Protein AF-A0A967R1A1-F1 (afdb_monomer_lite)

Sequence (73 aa):
MGIPQPAGRFRALFEPRGVVVAGAASHPGKFGFVAYHNLRAAGYGGALYGTNLAGEEVLGEPTYPSLLDVPEA

Secondary structure (DSSP, 8-state):
-PPPPPPGGGHHHHS-SEEEEET--SSTTSHHHHHHHHHHHTT--SEEEEE-TT---BTTB-EESSGGGSPP-

Radius of gyration: 13.62 Å; chains: 1; bounding box: 27×40×30 Å

Foldseek 3Di:
DDDDDPDPVCCCVPPNLEDEQEPQDQDCPDVNLVVLVVCVVVPPPHHYAYADCVQDDRPNHTHHPDPVPDDDD

pLDDT: mean 91.97, std 9.12, range [53.09, 98.31]

Structure (mmCIF, N/CA/C/O backbone):
data_AF-A0A967R1A1-F1
#
_entry.id   AF-A0A967R1A1-F1
#
loop_
_atom_site.group_PDB
_atom_site.id
_atom_site.type_symbol
_atom_site.label_atom_id
_atom_site.label_alt_id
_atom_site.label_comp_id
_atom_site.label_asym_id
_atom_site.label_entity_id
_atom_site.label_seq_id
_atom_site.pdbx_PDB_ins_code
_atom_site.Cartn_x
_atom_site.Cartn_y
_atom_site.Cartn_z
_atom_site.occupancy
_atom_site.B_iso_or_equiv
_atom_site.auth_seq_id
_atom_site.auth_comp_id
_atom_site.auth_asym_id
_atom_site.auth_atom_id
_atom_site.pdbx_PDB_model_num
ATOM 1 N N . MET A 1 1 ? -14.636 -27.405 4.959 1.00 53.09 1 MET A N 1
ATOM 2 C CA . MET A 1 1 ? -13.710 -27.066 6.062 1.00 53.09 1 MET A CA 1
ATOM 3 C C . MET A 1 1 ? -13.762 -25.551 6.213 1.00 53.09 1 MET A C 1
ATOM 5 O O . MET A 1 1 ? -13.490 -24.874 5.232 1.00 53.09 1 MET A O 1
ATOM 9 N N . GLY A 1 2 ? -14.270 -25.023 7.330 1.00 70.56 2 GLY A N 1
ATOM 10 C CA . GLY A 1 2 ? -14.453 -23.575 7.501 1.00 70.56 2 GLY A CA 1
ATOM 11 C C . GLY A 1 2 ? -13.139 -22.881 7.849 1.00 70.56 2 GLY A C 1
ATOM 12 O O . GLY A 1 2 ? -12.342 -23.444 8.598 1.00 70.56 2 GLY A O 1
ATOM 13 N N . ILE A 1 3 ? -12.914 -21.678 7.318 1.00 74.25 3 ILE A N 1
ATOM 14 C CA . ILE A 1 3 ? -11.785 -20.841 7.733 1.00 74.25 3 ILE A CA 1
ATOM 15 C C . ILE A 1 3 ? -12.041 -20.426 9.194 1.00 74.25 3 ILE A C 1
ATOM 17 O O . ILE A 1 3 ? -13.111 -19.871 9.479 1.00 74.25 3 ILE A O 1
ATOM 21 N N . PRO A 1 4 ? -11.123 -20.723 10.132 1.00 71.88 4 PRO A N 1
ATOM 22 C CA . PRO A 1 4 ? -11.277 -20.313 11.520 1.00 71.88 4 PRO A CA 1
ATOM 23 C C . PRO A 1 4 ? -11.402 -18.790 11.600 1.00 71.88 4 PRO A C 1
ATOM 25 O O . PRO A 1 4 ? -10.612 -18.059 11.007 1.00 71.88 4 PRO A O 1
ATOM 28 N N . GLN A 1 5 ? -12.416 -18.322 12.326 1.00 70.88 5 GLN A N 1
ATOM 29 C CA . GLN A 1 5 ? -12.670 -16.895 12.497 1.00 70.88 5 GLN A CA 1
ATOM 30 C C . GLN A 1 5 ? -11.592 -16.306 13.420 1.00 70.88 5 GLN A C 1
ATOM 32 O O . GLN A 1 5 ? -11.401 -16.826 14.527 1.00 70.88 5 GLN A O 1
ATOM 37 N N . PRO A 1 6 ? -10.877 -15.246 13.012 1.00 68.19 6 PRO A N 1
ATOM 38 C CA . PRO A 1 6 ? -9.926 -14.580 13.885 1.00 68.19 6 PRO A CA 1
ATOM 39 C C . PRO A 1 6 ? -10.605 -14.116 15.175 1.00 68.19 6 PRO A C 1
ATOM 41 O O . PRO A 1 6 ? -11.716 -13.585 15.152 1.00 68.19 6 PRO A O 1
ATOM 44 N N . ALA A 1 7 ? -9.929 -14.273 16.317 1.00 77.19 7 ALA A N 1
ATOM 45 C CA . ALA A 1 7 ? -10.385 -13.651 17.558 1.00 77.19 7 ALA A CA 1
ATOM 46 C C . ALA A 1 7 ? -10.603 -12.145 17.321 1.00 77.19 7 ALA A C 1
ATOM 48 O O . ALA A 1 7 ? -9.772 -11.514 16.670 1.00 77.19 7 ALA A O 1
ATOM 49 N N . GLY A 1 8 ? -11.672 -11.558 17.876 1.00 81.69 8 GLY A N 1
ATOM 50 C CA . GLY A 1 8 ? -12.103 -10.188 17.544 1.00 81.69 8 GLY A CA 1
ATOM 51 C C . GLY A 1 8 ? -11.006 -9.114 17.632 1.00 81.69 8 GLY A C 1
ATOM 52 O O . GLY A 1 8 ? -11.012 -8.165 16.853 1.00 81.69 8 GLY A O 1
ATOM 53 N N . ARG A 1 9 ? -10.001 -9.306 18.500 1.00 88.75 9 ARG A N 1
ATOM 54 C CA . ARG A 1 9 ? -8.824 -8.424 18.618 1.00 88.75 9 ARG A CA 1
ATOM 55 C C . ARG A 1 9 ? -7.940 -8.343 17.364 1.00 88.75 9 ARG A C 1
ATOM 57 O O . ARG A 1 9 ? -7.171 -7.401 17.238 1.00 88.75 9 ARG A O 1
ATOM 64 N N . PHE A 1 10 ? -8.020 -9.318 16.460 1.00 91.50 10 PHE A N 1
ATOM 65 C CA . PHE A 1 10 ? -7.230 -9.373 15.225 1.00 91.50 10 PHE A CA 1
ATOM 66 C C . PHE A 1 10 ? -8.045 -9.040 13.978 1.00 91.50 10 PHE A C 1
ATOM 68 O O . PHE A 1 10 ? -7.541 -9.197 12.869 1.00 91.50 10 PHE A O 1
ATOM 75 N N . ARG A 1 11 ? -9.285 -8.558 14.126 1.00 90.69 11 ARG A N 1
ATOM 76 C CA . ARG A 1 11 ? -10.118 -8.198 12.974 1.00 90.69 11 ARG A CA 1
ATOM 77 C C . ARG A 1 11 ? -9.394 -7.235 12.029 1.00 90.69 11 ARG A C 1
ATOM 79 O O . ARG A 1 11 ? -9.379 -7.481 10.838 1.00 90.69 11 ARG A O 1
ATOM 86 N N . ALA A 1 12 ? -8.709 -6.215 12.545 1.00 92.12 12 ALA A N 1
ATOM 87 C CA . ALA A 1 12 ? -7.966 -5.269 11.707 1.00 92.12 12 ALA A CA 1
ATOM 88 C C . ALA A 1 12 ? -6.789 -5.895 10.928 1.00 92.12 12 ALA A C 1
ATOM 90 O O . ALA A 1 12 ? -6.336 -5.308 9.955 1.00 92.12 12 ALA A O 1
ATOM 91 N N . LEU A 1 13 ? -6.287 -7.063 11.340 1.00 92.88 13 LEU A N 1
ATOM 92 C CA . LEU A 1 13 ? -5.198 -7.754 10.648 1.00 92.88 13 LEU A CA 1
ATOM 93 C C . LEU A 1 13 ? -5.709 -8.615 9.486 1.00 92.88 13 LEU A C 1
ATOM 95 O O . LEU A 1 13 ? -5.068 -8.674 8.442 1.00 92.88 13 LEU A O 1
ATOM 99 N N . PHE A 1 14 ? -6.841 -9.294 9.674 1.00 92.19 14 PHE A N 1
ATOM 100 C CA . PHE A 1 14 ? -7.364 -10.266 8.705 1.00 92.19 14 PHE A CA 1
ATOM 101 C C . PHE A 1 14 ? -8.535 -9.732 7.868 1.00 92.19 14 PHE A C 1
ATOM 103 O O . PHE A 1 14 ? -8.749 -10.190 6.752 1.00 92.19 14 PHE A O 1
ATOM 110 N N . GLU A 1 15 ? -9.271 -8.755 8.396 1.00 92.31 15 GLU A N 1
ATOM 111 C CA . GLU A 1 15 ? -10.430 -8.092 7.784 1.00 92.31 15 GLU A CA 1
ATOM 112 C C . GLU A 1 15 ? -10.329 -6.556 7.956 1.00 92.31 15 GLU A C 1
ATOM 114 O O . GLU A 1 15 ? -11.214 -5.927 8.554 1.00 92.31 15 GLU A O 1
ATOM 119 N N . PRO A 1 16 ? -9.231 -5.913 7.511 1.00 94.50 16 PRO A N 1
ATOM 120 C CA . PRO A 1 16 ? -9.111 -4.462 7.582 1.00 94.50 16 PRO A CA 1
ATOM 121 C C . PRO A 1 16 ? -10.173 -3.773 6.718 1.00 94.50 16 PRO A C 1
ATOM 123 O O . PRO A 1 16 ? -10.507 -4.231 5.629 1.00 94.50 16 PRO A O 1
ATOM 126 N N . ARG A 1 17 ? -10.660 -2.615 7.182 1.00 94.56 17 ARG A N 1
ATOM 127 C CA . ARG A 1 17 ? -11.429 -1.690 6.325 1.00 94.56 17 ARG A CA 1
ATOM 128 C C . ARG A 1 17 ? -10.520 -0.909 5.374 1.00 94.56 17 ARG A C 1
ATOM 130 O O . ARG A 1 17 ? -10.940 -0.515 4.291 1.00 94.56 17 ARG A O 1
ATOM 137 N N . GLY A 1 18 ? -9.278 -0.681 5.796 1.00 95.75 18 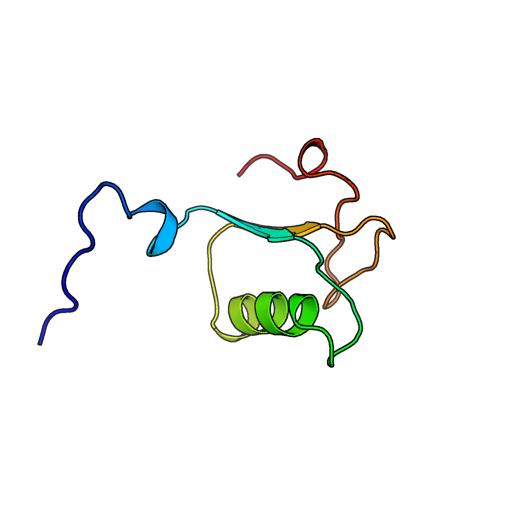GLY A N 1
ATOM 138 C CA . GLY A 1 18 ? -8.279 0.063 5.051 1.00 95.75 18 GLY A CA 1
ATOM 139 C C . GLY A 1 18 ? -6.862 -0.380 5.405 1.00 95.75 18 GLY A C 1
ATOM 140 O O . GLY A 1 18 ? -6.608 -0.816 6.529 1.00 95.75 18 GLY A O 1
ATOM 141 N N . VAL A 1 19 ? -5.953 -0.280 4.440 1.00 96.88 19 VAL A N 1
ATOM 142 C CA . VAL A 1 19 ? -4.530 -0.597 4.584 1.00 96.88 19 VAL A CA 1
ATOM 143 C C . VAL A 1 19 ? -3.713 0.569 4.041 1.00 96.88 19 VAL A C 1
ATOM 145 O O . VAL A 1 19 ? -3.996 1.088 2.962 1.00 96.88 19 VAL A O 1
ATOM 148 N N . VAL A 1 20 ? -2.667 0.952 4.772 1.00 97.12 20 VAL A N 1
ATOM 149 C CA . VAL A 1 20 ? -1.637 1.863 4.271 1.00 97.12 20 VAL A CA 1
ATOM 150 C C . VAL A 1 20 ? -0.326 1.101 4.126 1.00 97.12 20 VAL A C 1
ATOM 152 O O . VAL A 1 20 ? 0.159 0.505 5.088 1.00 97.12 20 VAL A O 1
ATOM 155 N N . VAL A 1 21 ? 0.261 1.130 2.930 1.00 97.19 21 VAL A N 1
ATOM 156 C CA . VAL A 1 21 ? 1.592 0.571 2.670 1.00 97.19 21 VAL A CA 1
ATOM 157 C C . VAL A 1 21 ? 2.632 1.665 2.889 1.00 97.19 21 VAL A C 1
ATOM 159 O O . VAL A 1 21 ? 2.843 2.525 2.032 1.00 97.19 21 VAL A O 1
ATOM 162 N N . ALA A 1 22 ? 3.284 1.626 4.050 1.00 95.75 22 ALA A N 1
ATOM 163 C CA . ALA A 1 22 ? 4.381 2.531 4.362 1.00 95.75 22 ALA A CA 1
ATOM 164 C C . ALA A 1 22 ? 5.643 2.169 3.568 1.00 95.75 22 ALA A C 1
ATOM 166 O O . ALA A 1 22 ? 6.100 1.026 3.596 1.00 95.75 22 ALA A O 1
ATOM 167 N N . GLY A 1 23 ? 6.210 3.147 2.862 1.00 95.12 23 GLY A N 1
ATOM 168 C CA . GLY A 1 23 ? 7.329 2.926 1.946 1.00 95.12 23 GLY A CA 1
ATOM 169 C C . GLY A 1 23 ? 6.901 2.339 0.599 1.00 95.12 23 GLY A C 1
ATOM 170 O O . GLY A 1 23 ? 7.682 1.615 -0.023 1.00 95.12 23 GLY A O 1
ATOM 171 N N . ALA A 1 24 ? 5.674 2.626 0.150 1.00 97.06 24 ALA A N 1
ATOM 172 C CA . ALA A 1 24 ? 5.235 2.314 -1.208 1.00 97.06 24 ALA A CA 1
ATOM 173 C C . ALA A 1 24 ? 6.195 2.955 -2.223 1.00 97.06 24 ALA A C 1
ATOM 175 O O . ALA A 1 24 ? 6.621 4.091 -2.041 1.00 97.06 24 ALA A O 1
ATOM 176 N N . ALA A 1 25 ? 6.563 2.235 -3.277 1.00 96.19 25 ALA A N 1
ATOM 177 C CA . ALA A 1 25 ? 7.518 2.728 -4.265 1.00 96.19 25 ALA A CA 1
ATOM 178 C C . ALA A 1 25 ? 7.139 2.241 -5.658 1.00 96.19 25 ALA A C 1
ATOM 180 O O . ALA A 1 25 ? 6.529 1.184 -5.788 1.00 96.19 25 ALA A O 1
ATOM 181 N N . SER A 1 26 ? 7.538 2.982 -6.686 1.00 95.88 26 SER A N 1
ATOM 182 C CA . SER A 1 26 ? 7.255 2.663 -8.093 1.00 95.88 26 SER A CA 1
ATOM 183 C C . SER A 1 26 ? 8.128 1.531 -8.658 1.00 95.88 26 SER A C 1
ATOM 185 O O . SER A 1 26 ? 7.733 0.833 -9.589 1.00 95.88 26 SER A O 1
ATOM 187 N N . HIS A 1 27 ? 9.318 1.315 -8.085 1.00 96.12 27 HIS A N 1
ATOM 188 C CA . HIS A 1 27 ? 10.270 0.322 -8.583 1.00 96.12 27 HIS A CA 1
ATOM 189 C C . HIS A 1 27 ? 9.846 -1.123 -8.228 1.00 96.12 27 HIS A C 1
ATOM 191 O O . HIS A 1 27 ? 9.821 -1.456 -7.037 1.00 96.12 27 HIS A O 1
ATOM 197 N N . PRO A 1 28 ? 9.658 -2.034 -9.209 1.00 94.56 28 PRO A N 1
ATOM 198 C CA . PRO A 1 28 ? 9.112 -3.376 -8.966 1.00 94.56 28 PRO A CA 1
ATOM 199 C C . PRO A 1 28 ? 9.907 -4.260 -7.997 1.00 94.56 28 PRO A C 1
ATOM 201 O O . PRO A 1 28 ? 9.344 -5.096 -7.301 1.00 94.56 28 PRO A O 1
ATOM 204 N N . GLY A 1 29 ? 11.226 -4.062 -7.924 1.00 96.56 29 GLY A N 1
ATOM 205 C CA . GLY A 1 29 ? 12.106 -4.790 -7.001 1.00 96.56 29 GLY A CA 1
ATOM 206 C C . GLY A 1 29 ? 12.032 -4.365 -5.524 1.00 96.56 29 GLY A C 1
ATOM 207 O O . GLY A 1 29 ? 12.735 -4.950 -4.704 1.00 96.56 29 GLY A O 1
ATOM 208 N N . LYS A 1 30 ? 11.242 -3.343 -5.159 1.00 96.88 30 LYS A N 1
ATOM 209 C CA . LYS A 1 30 ? 11.105 -2.883 -3.765 1.00 96.88 30 LYS A CA 1
ATOM 210 C C . LYS A 1 30 ? 9.911 -3.55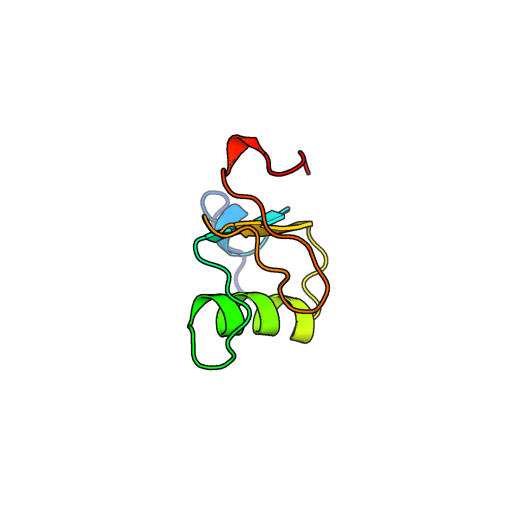7 -3.088 1.00 96.88 30 LYS A C 1
ATOM 212 O O . LYS A 1 30 ? 8.829 -3.628 -3.660 1.00 96.88 30 LYS A O 1
ATOM 217 N N . PHE A 1 31 ? 10.065 -3.969 -1.829 1.00 97.25 31 PHE A N 1
ATOM 218 C CA . PHE A 1 31 ? 8.985 -4.636 -1.085 1.00 97.25 31 PHE A CA 1
ATOM 219 C C . PHE A 1 31 ? 7.705 -3.798 -0.957 1.00 97.25 31 PHE A C 1
ATOM 221 O O . PHE A 1 31 ? 6.617 -4.364 -0.982 1.00 97.25 31 PHE A O 1
ATOM 228 N N . GLY A 1 32 ? 7.817 -2.467 -0.883 1.00 96.88 32 GLY A N 1
ATOM 229 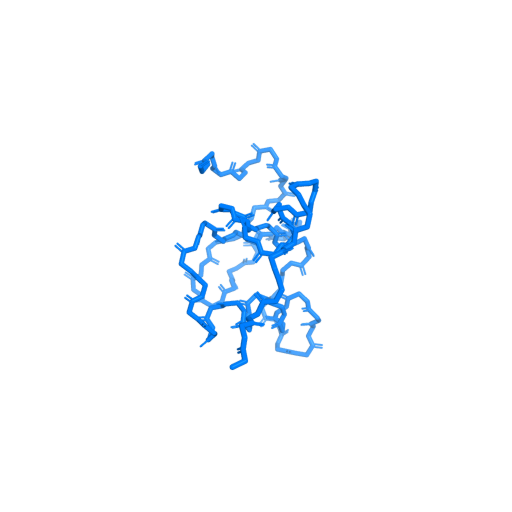C CA . GLY A 1 32 ? 6.654 -1.577 -0.887 1.00 96.88 32 GLY A CA 1
ATOM 230 C C . GLY A 1 32 ? 5.835 -1.665 -2.177 1.00 96.88 32 GLY A C 1
ATOM 231 O O . GLY A 1 32 ? 4.610 -1.713 -2.108 1.00 96.88 32 GLY A O 1
ATOM 232 N N . PHE A 1 33 ? 6.497 -1.774 -3.338 1.00 98.06 33 PHE A N 1
ATOM 233 C CA . PHE A 1 33 ? 5.816 -2.055 -4.605 1.00 98.06 33 PHE A CA 1
ATOM 234 C C . PHE A 1 33 ? 5.118 -3.413 -4.544 1.00 98.06 33 PHE A C 1
ATOM 236 O O . PHE A 1 33 ? 3.932 -3.506 -4.832 1.00 98.06 33 PHE A O 1
ATOM 243 N N . VAL A 1 34 ? 5.841 -4.463 -4.132 1.00 98.19 34 VAL A N 1
ATOM 244 C CA . VAL A 1 34 ? 5.324 -5.841 -4.105 1.00 98.19 34 VAL A CA 1
ATOM 245 C C . VAL A 1 34 ? 4.090 -5.960 -3.208 1.00 98.19 34 VAL A C 1
ATOM 247 O O . VAL A 1 34 ? 3.098 -6.559 -3.615 1.00 98.19 34 VAL A O 1
ATOM 250 N N . ALA A 1 35 ? 4.111 -5.367 -2.012 1.00 98.00 35 ALA A N 1
ATOM 251 C CA . ALA A 1 35 ? 2.968 -5.380 -1.102 1.00 98.00 35 ALA A CA 1
ATOM 252 C C . ALA A 1 35 ? 1.750 -4.657 -1.702 1.00 98.00 35 ALA A C 1
ATOM 254 O O . ALA A 1 35 ? 0.650 -5.211 -1.710 1.00 98.00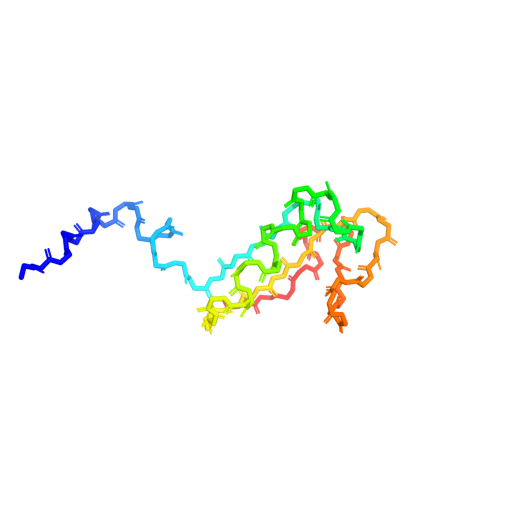 35 ALA A O 1
ATOM 255 N N . TYR A 1 36 ? 1.957 -3.454 -2.244 1.00 97.94 36 TYR A N 1
ATOM 256 C CA . TYR A 1 36 ? 0.896 -2.651 -2.856 1.00 97.94 36 TYR A CA 1
ATOM 257 C C . TYR A 1 36 ? 0.292 -3.349 -4.084 1.00 97.94 36 TYR A C 1
ATOM 259 O O . TYR A 1 36 ? -0.923 -3.532 -4.172 1.00 97.94 36 TYR A O 1
ATOM 267 N N . HIS A 1 37 ? 1.155 -3.835 -4.980 1.00 98.19 37 HIS A N 1
ATOM 268 C CA . HIS A 1 37 ? 0.788 -4.634 -6.143 1.00 98.19 37 HIS A CA 1
ATOM 269 C C . HIS A 1 37 ? -0.024 -5.863 -5.753 1.00 98.19 37 HIS A C 1
ATOM 271 O O . HIS A 1 37 ? -1.071 -6.103 -6.341 1.00 98.19 37 HIS A O 1
ATOM 277 N N . ASN A 1 38 ? 0.418 -6.631 -4.757 1.00 98.31 38 ASN A N 1
ATOM 278 C CA . ASN A 1 38 ? -0.262 -7.867 -4.389 1.00 98.31 38 ASN A CA 1
ATOM 279 C C . ASN A 1 38 ? -1.656 -7.610 -3.813 1.00 98.31 38 ASN A C 1
ATOM 281 O O . ASN A 1 38 ? -2.576 -8.354 -4.137 1.00 98.31 38 ASN A O 1
ATOM 285 N N . LEU A 1 39 ? -1.842 -6.554 -3.013 1.00 97.75 39 LEU A N 1
ATOM 286 C CA . LEU A 1 39 ? -3.165 -6.180 -2.503 1.00 97.75 39 LEU A CA 1
ATOM 287 C C . LEU A 1 39 ? -4.116 -5.790 -3.643 1.00 97.75 39 LEU A C 1
ATOM 289 O O . LEU A 1 39 ? -5.264 -6.237 -3.658 1.00 97.75 39 LEU A O 1
ATOM 293 N N . ARG A 1 40 ? -3.637 -5.024 -4.631 1.00 96.75 40 ARG A N 1
ATOM 294 C CA . ARG A 1 40 ? -4.426 -4.682 -5.827 1.00 96.75 40 ARG A CA 1
ATOM 295 C C . ARG A 1 40 ? -4.713 -5.897 -6.703 1.00 96.75 40 ARG A C 1
ATOM 297 O O . ARG A 1 40 ? -5.868 -6.146 -7.030 1.00 96.75 40 ARG A O 1
ATOM 304 N N . ALA A 1 41 ? -3.693 -6.682 -7.033 1.00 97.81 41 ALA A N 1
ATOM 305 C CA . ALA A 1 41 ? -3.814 -7.862 -7.884 1.00 97.81 41 ALA A CA 1
ATOM 306 C C . ALA A 1 41 ? -4.701 -8.954 -7.260 1.00 97.81 41 ALA A C 1
ATOM 308 O O . ALA A 1 41 ? -5.403 -9.657 -7.983 1.00 97.81 41 ALA A O 1
ATOM 309 N N . ALA A 1 42 ? -4.713 -9.077 -5.929 1.00 97.56 42 ALA A N 1
ATOM 310 C CA . ALA A 1 42 ? -5.605 -9.979 -5.201 1.00 97.56 42 ALA A CA 1
ATOM 311 C C . ALA A 1 42 ? -7.045 -9.446 -5.061 1.00 97.56 42 ALA A C 1
ATOM 313 O O . ALA A 1 42 ? -7.900 -10.152 -4.530 1.00 97.56 42 ALA A O 1
ATOM 314 N N . GLY A 1 43 ? -7.324 -8.219 -5.518 1.00 96.81 43 GLY A N 1
ATOM 315 C CA . GLY A 1 43 ? -8.659 -7.625 -5.478 1.00 96.81 43 GLY A CA 1
ATOM 316 C C . GLY A 1 43 ? -9.092 -7.161 -4.087 1.00 96.81 43 GLY A C 1
ATOM 317 O O . GLY A 1 43 ? -10.276 -7.239 -3.766 1.00 96.81 43 GLY A O 1
ATOM 318 N N . TYR A 1 44 ? -8.163 -6.696 -3.244 1.00 96.94 44 TYR A N 1
ATOM 319 C CA . TYR A 1 44 ? -8.522 -6.114 -1.951 1.00 96.94 44 TYR A CA 1
ATOM 320 C C . TYR A 1 44 ? -9.485 -4.930 -2.145 1.00 96.94 44 TYR A C 1
ATOM 322 O O . TYR A 1 44 ? -9.137 -3.925 -2.764 1.00 96.94 44 TYR A O 1
ATOM 330 N N . GLY A 1 45 ? -10.707 -5.080 -1.625 1.00 95.25 45 GLY A N 1
ATOM 331 C CA . GLY A 1 45 ? -11.809 -4.138 -1.841 1.00 95.25 45 GLY A CA 1
ATOM 332 C C . GLY A 1 45 ? -11.930 -3.024 -0.799 1.00 95.25 45 GLY A C 1
ATOM 333 O O . GLY A 1 45 ? -12.811 -2.179 -0.926 1.00 95.25 45 GLY A O 1
ATOM 334 N N . GLY A 1 46 ? -11.093 -3.034 0.241 1.00 95.62 46 GLY A N 1
ATOM 335 C CA . GLY A 1 46 ? -11.027 -1.941 1.210 1.00 95.62 46 GLY A CA 1
ATOM 336 C C . GLY A 1 46 ? -10.212 -0.754 0.691 1.00 95.62 46 GLY A C 1
ATOM 337 O O . GLY A 1 46 ? -9.610 -0.804 -0.384 1.00 95.62 46 GLY A O 1
ATOM 338 N N . ALA A 1 47 ? -10.146 0.313 1.486 1.00 96.88 47 ALA A N 1
ATOM 339 C CA . ALA A 1 47 ? -9.307 1.461 1.158 1.00 96.88 47 ALA A CA 1
ATOM 340 C C . ALA A 1 47 ? -7.825 1.057 1.149 1.00 96.88 47 ALA A C 1
ATOM 342 O O . ALA A 1 47 ? -7.347 0.409 2.082 1.00 96.88 47 ALA A O 1
ATOM 343 N N . LEU A 1 48 ? -7.086 1.429 0.108 1.00 97.25 48 LEU A N 1
ATOM 344 C CA . LEU A 1 48 ? -5.666 1.115 -0.011 1.00 97.25 48 LEU A CA 1
ATOM 345 C C . LEU A 1 48 ? -4.906 2.361 -0.434 1.00 97.25 48 LEU A C 1
ATOM 347 O O . LEU A 1 48 ? -5.153 2.906 -1.505 1.00 97.25 48 LEU A O 1
ATOM 351 N N . TYR A 1 49 ? -3.958 2.769 0.402 1.00 97.50 49 TYR A N 1
ATOM 352 C CA . TYR A 1 49 ? -3.121 3.939 0.168 1.00 97.50 49 TYR A CA 1
ATOM 353 C C . TYR A 1 49 ? -1.647 3.582 0.327 1.00 97.50 49 TYR A C 1
ATOM 355 O O . TYR A 1 49 ? -1.282 2.669 1.071 1.00 97.50 49 TYR A O 1
ATOM 363 N N . GLY A 1 50 ? -0.786 4.291 -0.392 1.00 96.94 50 GLY A N 1
ATOM 364 C CA . GLY A 1 50 ? 0.659 4.192 -0.233 1.00 96.94 50 GLY A CA 1
ATO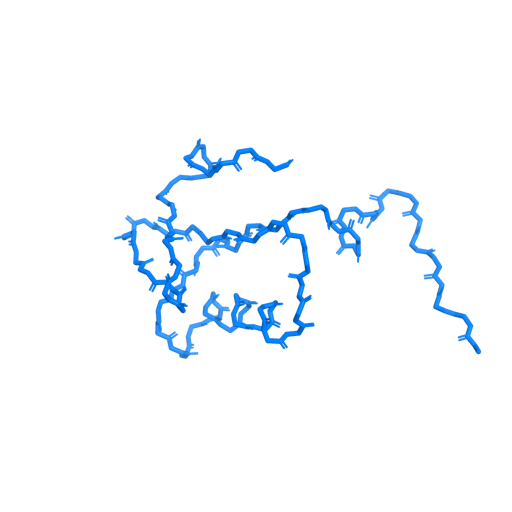M 365 C C . GLY A 1 50 ? 1.203 5.458 0.410 1.00 96.94 50 GLY A C 1
ATOM 366 O O . GLY A 1 50 ? 0.702 6.549 0.144 1.00 96.94 50 GLY A O 1
ATOM 367 N N . THR A 1 51 ? 2.246 5.329 1.226 1.00 96.94 51 THR A N 1
ATOM 368 C CA . THR A 1 51 ? 3.011 6.492 1.691 1.00 96.94 51 THR A CA 1
ATOM 369 C C . THR A 1 51 ? 4.476 6.366 1.312 1.00 96.94 51 THR A C 1
ATOM 371 O O . THR A 1 51 ? 5.070 5.290 1.418 1.00 96.94 51 THR A O 1
ATOM 374 N N . ASN A 1 52 ? 5.070 7.472 0.874 1.00 95.38 52 ASN A N 1
ATOM 375 C CA . ASN A 1 52 ? 6.513 7.641 0.747 1.00 95.38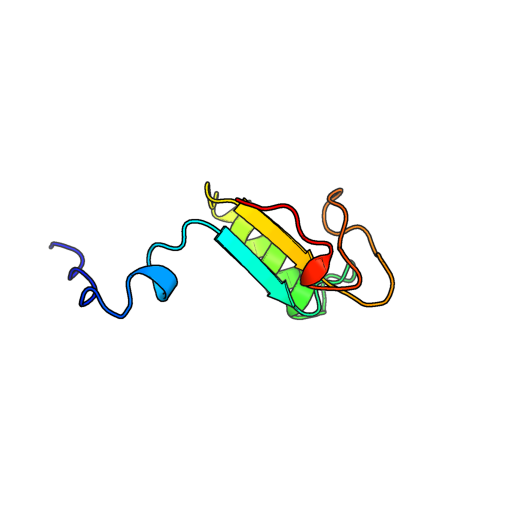 52 ASN A CA 1
ATOM 376 C C . ASN A 1 52 ? 6.859 9.132 0.728 1.00 95.38 52 ASN A C 1
ATOM 378 O O . ASN A 1 52 ? 6.062 9.958 0.302 1.00 95.38 52 ASN A O 1
ATOM 382 N N . LEU A 1 53 ? 8.078 9.467 1.148 1.00 93.19 53 LEU A N 1
ATOM 383 C CA . LEU A 1 53 ? 8.532 10.858 1.257 1.00 93.19 53 LEU A CA 1
ATOM 384 C C . LEU A 1 53 ? 8.665 11.577 -0.095 1.00 93.19 53 LEU A C 1
ATOM 386 O O . LEU A 1 53 ? 8.731 12.801 -0.122 1.00 93.19 53 LEU A O 1
ATOM 390 N N . ALA A 1 54 ? 8.759 10.829 -1.194 1.00 91.00 54 ALA A N 1
ATOM 391 C CA . ALA A 1 54 ? 8.997 11.367 -2.528 1.00 91.00 54 ALA A CA 1
ATOM 392 C C . ALA A 1 54 ? 7.700 11.709 -3.286 1.00 91.00 54 ALA A C 1
ATOM 394 O O . ALA A 1 54 ? 7.775 12.357 -4.326 1.00 91.00 54 ALA A O 1
ATOM 395 N N . GLY A 1 55 ? 6.532 11.288 -2.788 1.00 87.50 55 GLY A N 1
ATOM 396 C CA . GLY A 1 55 ? 5.250 11.441 -3.474 1.00 87.50 55 GLY A CA 1
ATOM 397 C C . GLY A 1 55 ? 5.177 10.693 -4.809 1.00 87.50 55 GLY A C 1
ATOM 398 O O . GLY A 1 55 ? 4.496 11.151 -5.721 1.00 87.50 55 GLY A O 1
ATOM 399 N N . GLU A 1 56 ? 5.905 9.579 -4.963 1.00 91.69 56 GLU A N 1
ATOM 400 C CA . GLU A 1 56 ? 5.880 8.792 -6.207 1.00 91.69 56 GLU A CA 1
ATOM 401 C C . GLU A 1 56 ? 4.477 8.232 -6.484 1.00 91.69 56 GLU A C 1
ATOM 403 O O . GLU A 1 56 ? 3.800 7.775 -5.565 1.00 91.69 56 GLU A O 1
ATOM 408 N N . GLU A 1 57 ? 4.064 8.156 -7.747 1.00 96.25 57 GLU A N 1
ATOM 409 C CA . GLU A 1 57 ? 2.895 7.354 -8.117 1.00 96.25 57 GLU A CA 1
ATOM 410 C C . GLU A 1 57 ? 3.255 5.863 -8.163 1.00 96.25 57 GLU A C 1
ATOM 412 O O . GLU A 1 57 ? 4.293 5.461 -8.698 1.00 96.25 57 GLU A O 1
ATOM 417 N N . VAL A 1 58 ? 2.378 5.020 -7.619 1.00 97.00 58 VAL A N 1
ATOM 418 C CA . VAL A 1 58 ? 2.536 3.562 -7.607 1.00 97.00 58 VAL A CA 1
ATOM 419 C C . VAL A 1 58 ? 1.321 2.949 -8.285 1.00 97.00 58 VAL A C 1
ATOM 421 O O . VAL A 1 58 ? 0.202 3.118 -7.825 1.00 97.00 58 VAL A O 1
ATOM 424 N N . LEU A 1 59 ? 1.540 2.249 -9.404 1.00 95.88 59 LEU A N 1
ATOM 425 C CA . LEU A 1 59 ? 0.471 1.657 -10.228 1.00 95.88 59 LEU A CA 1
ATOM 426 C C . LEU A 1 59 ? -0.586 2.672 -10.717 1.00 95.88 59 LEU A C 1
ATOM 428 O O . LEU A 1 59 ? -1.741 2.312 -10.925 1.00 95.88 59 LEU A O 1
ATOM 432 N N . GLY A 1 60 ? -0.181 3.929 -10.932 1.00 95.88 60 GLY A N 1
ATOM 433 C CA . GLY A 1 60 ? -1.076 5.015 -11.351 1.00 95.88 60 GLY A CA 1
ATOM 434 C C . GLY A 1 60 ? -1.889 5.630 -10.210 1.00 95.88 60 GLY A C 1
ATOM 435 O O . GLY A 1 60 ? -2.802 6.409 -10.469 1.00 95.88 60 GLY A O 1
ATOM 436 N N . GLU A 1 61 ? -1.575 5.285 -8.959 1.00 95.88 61 GLU A N 1
ATOM 437 C CA . GLU A 1 61 ? -2.211 5.844 -7.771 1.00 95.88 61 GLU A CA 1
ATOM 438 C C . GLU A 1 61 ? -1.236 6.748 -7.006 1.00 95.88 61 GLU A C 1
ATOM 440 O O . GLU A 1 61 ? -0.051 6.409 -6.880 1.00 95.88 61 GLU A O 1
ATOM 445 N N . PRO A 1 62 ? -1.707 7.892 -6.476 1.00 95.62 62 PRO A N 1
ATOM 446 C CA . PRO A 1 62 ? -0.856 8.797 -5.725 1.00 95.62 62 PRO A CA 1
ATOM 447 C C . PRO A 1 62 ? -0.427 8.168 -4.399 1.00 95.62 62 PRO A C 1
ATOM 449 O O . PRO A 1 62 ? -1.148 7.375 -3.786 1.00 95.62 62 PRO A O 1
ATOM 452 N N . THR A 1 63 ? 0.741 8.580 -3.918 1.00 96.88 63 THR A N 1
ATOM 453 C CA . THR A 1 63 ? 1.177 8.296 -2.552 1.00 96.88 63 THR A CA 1
ATOM 454 C C . THR A 1 63 ? 1.294 9.576 -1.741 1.00 96.88 63 THR A C 1
ATOM 456 O O . THR A 1 63 ? 1.436 10.673 -2.281 1.00 96.88 63 THR A O 1
ATOM 459 N N . TYR A 1 64 ? 1.224 9.420 -0.424 1.00 96.12 64 TYR A N 1
ATOM 460 C CA . TYR A 1 64 ? 1.201 10.529 0.520 1.00 96.12 64 TYR A CA 1
ATOM 461 C C . TYR A 1 64 ? 2.527 10.620 1.298 1.00 96.12 64 TYR A C 1
ATOM 463 O O . TYR A 1 64 ? 3.038 9.587 1.746 1.00 96.12 64 TYR A O 1
ATOM 471 N N . PRO A 1 65 ? 3.102 11.822 1.493 1.00 94.88 65 PRO A N 1
ATOM 472 C CA . PRO A 1 65 ? 4.357 11.985 2.227 1.00 94.88 65 PRO A CA 1
ATOM 473 C C . PRO A 1 65 ? 4.206 11.746 3.732 1.00 94.88 65 PRO A C 1
ATOM 475 O O . PRO A 1 65 ? 5.159 11.305 4.376 1.00 94.88 65 PRO A O 1
ATOM 478 N N . SER A 1 66 ? 3.011 11.967 4.285 1.00 92.81 66 SER A N 1
ATOM 479 C CA . SER A 1 66 ? 2.666 11.660 5.670 1.00 92.81 66 SER A CA 1
ATOM 480 C C . SER A 1 66 ? 1.437 10.760 5.759 1.00 92.81 66 SER A C 1
ATOM 482 O O . SER A 1 66 ? 0.537 10.812 4.926 1.00 92.81 66 SER A O 1
ATOM 484 N N . LEU A 1 67 ? 1.358 9.977 6.839 1.00 91.69 67 LEU A N 1
ATOM 485 C CA . LEU A 1 67 ? 0.125 9.275 7.212 1.00 91.69 67 LEU A CA 1
ATOM 486 C C . LEU A 1 67 ? -1.025 10.244 7.508 1.00 91.69 67 LEU A C 1
ATOM 488 O O . LEU A 1 67 ? -2.178 9.873 7.335 1.00 91.69 67 LEU A O 1
ATOM 492 N N . LEU A 1 68 ? -0.711 11.467 7.945 1.00 93.31 68 LEU A N 1
ATOM 493 C CA . LEU A 1 68 ? -1.710 12.502 8.226 1.00 93.31 68 LEU A CA 1
ATOM 494 C C . LEU A 1 68 ? -2.351 13.071 6.955 1.00 93.31 68 LEU A C 1
ATOM 496 O O . LEU A 1 68 ? -3.416 13.669 7.041 1.00 93.31 68 LEU A O 1
ATOM 500 N N . ASP A 1 69 ? -1.716 12.878 5.797 1.00 93.94 69 ASP A N 1
ATOM 501 C CA . ASP A 1 69 ? -2.230 13.353 4.510 1.00 93.94 69 ASP A CA 1
ATOM 502 C C . ASP A 1 69 ? -3.115 12.297 3.822 1.00 93.94 69 ASP A C 1
ATOM 504 O O . ASP A 1 69 ? -3.725 12.574 2.789 1.00 93.94 69 ASP A O 1
ATOM 508 N N . VAL A 1 70 ? -3.175 11.076 4.372 1.00 93.62 70 VAL A N 1
ATOM 509 C CA . VAL A 1 70 ? -3.990 9.984 3.831 1.00 93.62 70 VAL A CA 1
ATOM 510 C C . VAL A 1 70 ? -5.475 10.281 4.094 1.00 93.62 70 VAL A C 1
ATOM 512 O O . VAL A 1 70 ? -5.834 10.560 5.239 1.00 93.62 70 VAL A O 1
ATOM 515 N N . PRO A 1 71 ? -6.359 10.188 3.080 1.00 90.88 71 PRO A N 1
ATOM 516 C CA . PRO A 1 71 ? -7.789 10.411 3.263 1.00 90.88 71 PRO A CA 1
ATOM 517 C C . PRO A 1 71 ? -8.405 9.451 4.287 1.00 90.88 71 PRO A C 1
ATOM 519 O O . PRO A 1 71 ? -8.051 8.269 4.338 1.00 90.88 71 PRO A O 1
ATOM 522 N N . GLU A 1 72 ? -9.374 9.940 5.063 1.00 80.38 72 GLU A N 1
ATOM 523 C CA . GLU A 1 72 ? -10.162 9.074 5.943 1.00 80.38 72 GLU A CA 1
ATOM 524 C C . GLU A 1 72 ? -10.984 8.060 5.125 1.00 80.38 72 GLU A C 1
ATOM 526 O O . GLU A 1 72 ? -11.494 8.374 4.046 1.00 80.38 72 GLU A O 1
ATOM 531 N N . ALA A 1 73 ? -11.086 6.833 5.648 1.00 62.91 73 ALA A N 1
ATOM 532 C CA . ALA A 1 73 ? -11.765 5.688 5.037 1.00 62.91 73 ALA A CA 1
ATOM 533 C C . ALA A 1 73 ? -12.841 5.086 5.950 1.00 62.91 73 ALA A C 1
ATOM 535 O O . ALA A 1 73 ? -12.592 4.938 7.176 1.00 62.91 73 ALA A O 1
#